Protein AF-A0AAW1CSI3-F1 (afdb_monomer_lite)

pLDDT: mean 88.62, std 11.16, range [50.12, 98.25]

Organism: NCBI:txid488301

Radius of gyration: 18.95 Å; chains: 1; bounding box: 45×35×42 Å

Secondary structure (DSSP, 8-state):
-HHHHHHHHHHHHHHHHHHHHHHHHHHHHTT--HHHHHHHHHHHHHHHHH-TTS-GGGGS--HHHHHHHHHHTTT-HHHHHHHHHHHHHHHHH-GGGS---TT-HHHHHHHTT-

InterPro domains:
  IPR036273 CRAL/TRIO, N-terminal domain superfamily [SSF46938] (37-96)
  IPR036865 CRAL-TRIO lipid binding domain superfamily [G3DSA:3.40.525.10] (29-112)

Structure (mmCIF, N/CA/C/O backbone):
data_AF-A0AAW1CSI3-F1
#
_entry.id   AF-A0AAW1CSI3-F1
#
loop_
_atom_site.group_PDB
_atom_site.id
_atom_site.type_symbol
_atom_site.label_atom_id
_atom_site.label_alt_id
_atom_site.label_comp_id
_atom_site.label_asym_id
_atom_site.label_entity_id
_atom_site.label_seq_id
_atom_site.pdbx_PDB_ins_code
_atom_site.Cartn_x
_atom_site.Cartn_y
_atom_site.Cartn_z
_atom_site.occupancy
_atom_site.B_iso_or_equiv
_atom_site.auth_seq_id
_atom_site.auth_comp_id
_atom_site.auth_asym_id
_atom_site.auth_atom_id
_atom_site.pdbx_PDB_model_num
ATOM 1 N N . MET A 1 1 ? 23.379 -24.981 21.070 1.00 50.12 1 MET A N 1
ATOM 2 C CA . MET A 1 1 ? 22.433 -24.358 20.113 1.00 50.12 1 MET A CA 1
ATOM 3 C C . MET A 1 1 ? 21.177 -23.760 20.771 1.00 50.12 1 MET A C 1
ATOM 5 O O . MET A 1 1 ? 20.433 -23.092 20.073 1.00 50.12 1 MET A O 1
ATOM 9 N N . SER A 1 2 ? 20.960 -23.905 22.092 1.00 58.56 2 SER A N 1
ATOM 10 C CA . SER A 1 2 ? 19.719 -23.455 22.759 1.00 58.56 2 SER A CA 1
ATOM 11 C C . SER A 1 2 ? 19.662 -21.956 23.105 1.00 58.56 2 SER A C 1
ATOM 13 O O . SER A 1 2 ? 18.618 -21.352 22.937 1.00 58.56 2 SER A O 1
ATOM 15 N N . ALA A 1 3 ? 20.767 -21.324 23.525 1.00 59.50 3 ALA A N 1
ATOM 16 C CA . ALA A 1 3 ? 20.734 -19.952 24.066 1.00 59.50 3 ALA A CA 1
ATOM 17 C C . ALA A 1 3 ? 20.629 -18.826 23.011 1.00 59.50 3 ALA A C 1
ATOM 19 O O . ALA A 1 3 ? 20.079 -17.764 23.286 1.00 59.50 3 ALA A O 1
ATOM 20 N N . LYS A 1 4 ? 21.146 -19.040 21.788 1.00 55.53 4 LYS A N 1
ATOM 21 C CA . LYS A 1 4 ? 21.053 -18.045 20.697 1.00 55.53 4 LYS A CA 1
ATOM 22 C C . LYS A 1 4 ? 19.648 -17.962 20.096 1.00 55.53 4 LYS A C 1
ATOM 24 O O . LYS A 1 4 ? 19.250 -16.889 19.655 1.00 55.53 4 LYS A O 1
ATOM 29 N N . LYS A 1 5 ? 18.914 -19.080 20.099 1.00 58.69 5 LYS A N 1
ATOM 30 C CA . LYS A 1 5 ? 17.532 -19.147 19.617 1.00 58.69 5 LYS A CA 1
ATOM 31 C C . LYS A 1 5 ? 16.624 -18.272 20.493 1.00 58.69 5 LYS A C 1
ATOM 33 O O . LYS A 1 5 ? 15.958 -17.390 19.971 1.00 58.69 5 LYS A O 1
ATOM 38 N N . THR A 1 6 ? 16.798 -18.370 21.811 1.00 72.56 6 THR A N 1
ATOM 39 C CA . THR A 1 6 ? 16.078 -17.563 22.807 1.00 72.56 6 THR A CA 1
ATOM 40 C C . THR A 1 6 ? 16.395 -16.065 22.721 1.00 72.56 6 THR A C 1
ATOM 42 O O . THR A 1 6 ? 15.524 -15.239 22.953 1.00 72.56 6 THR A O 1
ATOM 45 N N . PHE A 1 7 ? 17.628 -15.676 22.361 1.00 75.81 7 PHE A N 1
ATOM 46 C CA . PHE A 1 7 ? 17.972 -14.256 22.194 1.00 75.81 7 PHE A CA 1
ATOM 47 C C . PHE A 1 7 ? 17.257 -13.625 20.995 1.00 75.81 7 PHE A C 1
ATOM 49 O O . PHE A 1 7 ? 16.688 -12.546 21.132 1.00 75.81 7 PHE A O 1
ATOM 56 N N . LEU A 1 8 ? 17.286 -14.284 19.832 1.00 81.75 8 LEU A N 1
ATOM 57 C CA . LEU A 1 8 ? 16.642 -13.770 18.620 1.00 81.75 8 LEU A CA 1
ATOM 58 C C . LEU A 1 8 ? 15.116 -13.750 18.748 1.00 81.75 8 LEU A C 1
ATOM 60 O O . LEU A 1 8 ? 14.502 -12.780 18.320 1.00 81.75 8 LEU A O 1
ATOM 64 N N . GLU A 1 9 ? 14.528 -14.767 19.381 1.00 82.00 9 GLU A N 1
ATOM 65 C CA . GLU A 1 9 ? 13.094 -14.814 19.700 1.00 82.00 9 GLU A CA 1
ATOM 66 C C . GLU A 1 9 ? 12.691 -13.625 20.586 1.00 82.00 9 GLU A C 1
ATOM 68 O O . GLU A 1 9 ? 11.786 -12.875 20.229 1.00 82.00 9 GLU A O 1
ATOM 73 N N . ASN A 1 10 ? 13.452 -13.347 21.650 1.00 82.00 10 ASN A N 1
ATOM 74 C CA . ASN A 1 10 ? 13.200 -12.193 22.518 1.00 82.00 10 ASN A CA 1
ATOM 75 C C . ASN A 1 10 ? 13.355 -10.844 21.791 1.00 82.00 10 ASN A C 1
ATOM 77 O O . ASN A 1 10 ? 12.620 -9.899 22.075 1.00 82.00 10 ASN A O 1
ATOM 81 N N . GLN A 1 11 ? 14.319 -10.716 20.867 1.00 85.31 11 GLN A N 1
ATOM 82 C CA . GLN A 1 11 ? 14.429 -9.503 20.047 1.00 85.31 11 GLN A CA 1
ATOM 83 C C . GLN A 1 11 ? 13.225 -9.370 19.115 1.00 85.31 11 GLN A C 1
ATOM 85 O O . GLN A 1 11 ? 12.660 -8.285 19.016 1.00 85.31 11 GLN A O 1
ATOM 90 N N . PHE A 1 12 ? 12.818 -10.456 18.458 1.00 86.12 12 PHE A N 1
ATOM 91 C CA . PHE A 1 12 ? 11.671 -10.460 17.556 1.00 86.12 12 PHE A CA 1
ATOM 92 C C . PHE A 1 12 ? 10.387 -10.049 18.282 1.00 86.12 12 PHE A C 1
ATOM 94 O O . PHE A 1 12 ? 9.715 -9.132 17.828 1.00 86.12 12 PHE A O 1
ATOM 101 N N . GLU A 1 13 ? 10.101 -10.628 19.450 1.00 87.00 13 GLU A N 1
ATOM 102 C CA . GLU A 1 13 ? 8.950 -10.246 20.280 1.00 87.00 13 GLU A CA 1
ATOM 103 C C . GLU A 1 13 ? 8.988 -8.768 20.684 1.00 87.00 13 GLU A C 1
ATOM 105 O O . GLU A 1 13 ? 7.980 -8.065 20.601 1.00 87.00 13 GLU A O 1
ATOM 110 N N . LYS A 1 14 ? 10.165 -8.265 21.077 1.00 90.81 14 LYS A N 1
ATOM 111 C CA . LYS A 1 14 ? 10.350 -6.848 21.408 1.00 90.81 14 LYS A CA 1
ATOM 112 C C . LYS A 1 14 ? 10.042 -5.944 20.212 1.00 90.81 14 LYS A C 1
ATOM 114 O O . LYS A 1 14 ? 9.360 -4.935 20.382 1.00 90.81 14 LYS A O 1
ATOM 119 N N . TYR A 1 15 ? 10.564 -6.270 19.029 1.00 89.25 15 TYR A N 1
ATOM 120 C CA . TYR A 1 15 ? 10.326 -5.480 17.821 1.00 89.25 15 TYR A CA 1
ATOM 121 C C . TYR A 1 15 ? 8.878 -5.576 17.354 1.00 89.25 15 TYR A C 1
ATOM 123 O O . TYR A 1 15 ? 8.331 -4.558 16.953 1.00 89.25 15 TYR A O 1
ATOM 131 N N . GLN A 1 16 ? 8.255 -6.749 17.463 1.00 88.88 16 GLN A N 1
ATOM 132 C CA . GLN A 1 16 ? 6.847 -6.946 17.138 1.00 88.88 16 GLN A CA 1
ATOM 133 C C . GLN A 1 16 ? 5.966 -6.045 18.005 1.00 88.88 16 GLN A C 1
ATOM 135 O O . GLN A 1 16 ? 5.188 -5.260 17.479 1.00 88.88 16 GLN A O 1
ATOM 140 N N . LYS A 1 17 ? 6.175 -6.071 19.326 1.00 91.19 17 LYS A N 1
ATOM 141 C CA . LYS A 1 17 ? 5.433 -5.223 20.261 1.00 91.19 17 LYS A CA 1
ATOM 142 C C . LYS A 1 17 ? 5.616 -3.732 19.965 1.00 91.19 17 LYS A C 1
ATOM 144 O O . LYS A 1 17 ? 4.650 -2.978 19.975 1.00 91.19 17 LYS A O 1
ATOM 149 N N . LEU A 1 18 ? 6.853 -3.307 19.698 1.00 92.38 18 LEU A N 1
ATOM 150 C CA . LEU A 1 18 ? 7.138 -1.922 19.319 1.00 92.38 18 LEU A CA 1
ATOM 151 C C . LEU A 1 18 ? 6.413 -1.534 18.022 1.00 92.38 18 LEU A C 1
ATOM 153 O O . LEU A 1 18 ? 5.939 -0.409 17.896 1.00 92.38 18 LEU A O 1
ATOM 157 N N . TRP A 1 19 ? 6.350 -2.454 17.059 1.00 89.44 19 TRP A N 1
ATOM 158 C CA . TRP A 1 19 ? 5.677 -2.232 15.786 1.00 89.44 19 TRP A CA 1
ATOM 159 C C . TRP A 1 19 ? 4.167 -2.075 15.979 1.00 89.44 19 TRP A C 1
ATOM 161 O O . TRP A 1 19 ? 3.604 -1.117 15.463 1.00 89.44 19 TRP A O 1
ATOM 171 N N . ASP A 1 20 ? 3.547 -2.928 16.797 1.00 90.00 20 ASP A N 1
ATOM 172 C CA . ASP A 1 20 ? 2.119 -2.851 17.124 1.00 90.00 20 ASP A CA 1
ATOM 173 C C . ASP A 1 20 ? 1.760 -1.513 17.809 1.00 90.00 20 ASP A C 1
ATOM 175 O O . ASP A 1 20 ? 0.790 -0.858 17.427 1.00 90.00 20 ASP A O 1
ATOM 179 N N . GLU A 1 21 ? 2.579 -1.053 18.766 1.00 92.88 21 GLU A N 1
ATOM 180 C CA . GLU A 1 21 ? 2.389 0.243 19.441 1.00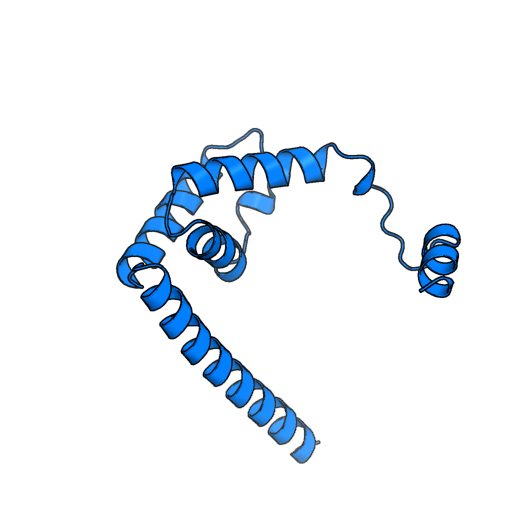 92.88 21 GLU A CA 1
ATOM 181 C C . GLU A 1 21 ? 2.480 1.429 18.458 1.00 92.88 21 GLU A C 1
ATOM 183 O O . GLU A 1 21 ? 1.666 2.357 18.506 1.00 92.88 21 GLU A O 1
ATOM 188 N N . LEU A 1 22 ? 3.454 1.407 17.542 1.00 92.56 22 LEU A N 1
ATOM 189 C CA . LEU A 1 22 ? 3.615 2.442 16.514 1.00 92.56 22 LEU A CA 1
ATOM 190 C C . LEU A 1 22 ? 2.462 2.439 15.505 1.00 92.56 22 LEU A C 1
ATOM 192 O O . LEU A 1 22 ? 2.030 3.510 15.067 1.00 92.56 22 LEU A O 1
ATOM 196 N N . ASP A 1 23 ? 1.959 1.260 15.149 1.00 92.12 23 ASP A N 1
ATOM 197 C CA . ASP A 1 23 ? 0.818 1.091 14.253 1.00 92.12 23 ASP A CA 1
ATOM 198 C C . ASP A 1 23 ? -0.442 1.733 14.849 1.00 92.12 23 ASP A C 1
ATOM 200 O O . ASP A 1 23 ? -1.130 2.505 14.174 1.00 92.12 23 ASP A O 1
ATOM 204 N N . GLU A 1 24 ? -0.719 1.489 16.132 1.00 93.19 24 GLU A N 1
ATOM 205 C CA . GLU A 1 24 ? -1.860 2.086 16.835 1.00 93.19 24 GLU A CA 1
ATOM 206 C C . GLU A 1 24 ? -1.770 3.615 16.912 1.00 93.19 24 GLU A C 1
ATOM 208 O O . GLU A 1 24 ? -2.756 4.310 16.635 1.00 93.19 24 GLU A O 1
ATOM 213 N N . ILE A 1 25 ? -0.590 4.151 17.244 1.00 95.50 25 ILE A N 1
ATOM 214 C CA . ILE A 1 25 ? -0.345 5.601 17.271 1.00 95.50 25 ILE A CA 1
ATOM 215 C C . ILE A 1 25 ? -0.570 6.195 15.880 1.00 95.50 25 ILE A C 1
ATOM 217 O O . ILE A 1 25 ? -1.320 7.161 15.735 1.00 95.50 25 ILE A O 1
ATOM 221 N N . THR A 1 26 ? 0.012 5.577 14.850 1.00 95.06 26 THR A N 1
ATOM 222 C CA . THR A 1 26 ? -0.099 6.044 13.464 1.00 95.06 26 THR A CA 1
ATOM 223 C C . THR A 1 26 ? -1.555 6.113 13.027 1.00 95.06 26 THR A C 1
ATOM 225 O O . THR A 1 26 ? -1.989 7.140 12.509 1.00 95.06 26 THR A O 1
ATOM 228 N N . LEU A 1 27 ? -2.323 5.045 13.263 1.00 96.50 27 LEU A N 1
ATOM 229 C CA . LEU A 1 27 ? -3.744 4.972 12.922 1.00 96.50 27 LEU A CA 1
ATOM 230 C C . LEU A 1 27 ? -4.569 6.050 13.626 1.00 96.50 27 LEU A C 1
ATOM 232 O O . LEU A 1 27 ? -5.433 6.677 13.006 1.00 96.50 27 LEU A O 1
ATOM 236 N N . LYS A 1 28 ? -4.282 6.307 14.902 1.00 96.75 28 LYS A N 1
ATOM 237 C CA . LYS A 1 28 ? -4.941 7.363 15.669 1.00 96.75 28 LYS A CA 1
ATOM 238 C C . LYS A 1 28 ? -4.625 8.753 15.113 1.00 96.75 28 LYS A C 1
ATOM 240 O O . LYS A 1 28 ? -5.549 9.543 14.926 1.00 96.75 28 LYS A O 1
ATOM 245 N N . ASP A 1 29 ? -3.362 9.033 14.801 1.00 96.75 29 ASP A N 1
ATOM 246 C CA . ASP A 1 29 ? -2.906 10.345 14.322 1.00 96.75 29 ASP A CA 1
ATOM 247 C C . ASP A 1 29 ? -3.519 10.732 12.971 1.00 96.75 29 ASP A C 1
ATOM 249 O O . ASP A 1 29 ? -3.812 11.903 12.718 1.00 96.75 29 ASP A O 1
ATOM 253 N N . ILE A 1 30 ? -3.761 9.751 12.099 1.00 96.31 30 ILE A N 1
ATOM 254 C CA . ILE A 1 30 ? -4.411 9.969 10.798 1.00 96.31 30 ILE A CA 1
ATOM 255 C C . ILE A 1 30 ? -5.938 9.794 10.845 1.00 96.31 30 ILE A C 1
ATOM 257 O O . ILE A 1 30 ? -6.581 9.874 9.799 1.00 96.31 30 ILE A O 1
ATOM 261 N N . ASN A 1 31 ? -6.518 9.570 12.031 1.00 96.19 31 ASN A N 1
ATOM 262 C CA . ASN A 1 31 ? -7.941 9.293 12.246 1.00 96.19 31 ASN A CA 1
ATOM 263 C C . ASN A 1 31 ? -8.473 8.140 11.371 1.00 96.19 31 ASN A C 1
ATOM 265 O O . ASN A 1 31 ? -9.505 8.254 10.706 1.00 96.19 31 ASN A O 1
ATOM 269 N N . TYR A 1 32 ? -7.748 7.022 11.360 1.00 96.69 32 TYR A N 1
ATOM 270 C CA . TYR A 1 32 ? -8.046 5.864 10.528 1.00 96.69 32 TYR A CA 1
ATOM 271 C C . TYR A 1 32 ? -8.197 4.607 11.380 1.00 96.69 32 TYR A C 1
ATOM 273 O O . TYR A 1 32 ? -7.253 4.137 12.003 1.00 96.69 32 TYR A O 1
ATOM 281 N N . SER A 1 33 ? -9.411 4.060 11.447 1.00 96.69 33 SER A N 1
ATOM 282 C CA . SER A 1 33 ? -9.679 2.895 12.300 1.00 96.69 33 SER A CA 1
ATOM 283 C C . SER A 1 33 ? -9.117 1.601 11.703 1.00 96.69 33 SER A C 1
ATOM 285 O O . SER A 1 33 ? -9.138 1.423 10.485 1.00 96.69 33 SER A O 1
ATOM 287 N N . ARG A 1 34 ? -8.711 0.646 12.555 1.00 95.62 34 ARG A N 1
ATOM 288 C CA . ARG A 1 34 ? -8.271 -0.692 12.112 1.00 95.62 34 ARG A CA 1
ATOM 289 C C . ARG A 1 34 ? -9.330 -1.390 11.251 1.00 95.62 34 ARG A C 1
ATOM 291 O O . ARG A 1 34 ? -9.009 -1.903 10.189 1.00 95.62 34 ARG A O 1
ATOM 298 N N . LYS A 1 35 ? -10.604 -1.311 11.647 1.00 97.00 35 LYS A N 1
ATOM 299 C CA . LYS A 1 35 ? -11.716 -1.873 10.868 1.00 97.00 35 LYS A CA 1
ATOM 300 C C . LYS A 1 35 ? -11.800 -1.271 9.461 1.00 97.00 35 LYS A C 1
ATOM 302 O O . LYS A 1 35 ? -12.040 -1.993 8.501 1.00 97.00 35 LYS A O 1
ATOM 307 N N . GLN A 1 36 ? -11.620 0.045 9.331 1.00 97.50 36 GLN A N 1
ATOM 308 C CA . GLN A 1 36 ? -11.635 0.693 8.019 1.00 97.50 36 GLN A CA 1
ATOM 309 C C . GLN A 1 36 ? -10.407 0.301 7.189 1.00 97.50 36 GLN A C 1
ATOM 311 O O . GLN A 1 36 ? -10.554 0.031 6.002 1.00 97.50 36 GLN A O 1
ATOM 316 N N . LEU A 1 37 ? -9.227 0.205 7.808 1.00 97.25 37 LEU A N 1
ATOM 317 C CA . LEU A 1 37 ? -8.014 -0.279 7.147 1.00 97.25 37 LEU A CA 1
ATOM 318 C C . LEU A 1 37 ? -8.208 -1.682 6.556 1.00 97.25 37 LEU A C 1
ATOM 320 O O . LEU A 1 37 ? -7.870 -1.901 5.398 1.00 97.25 37 LEU A O 1
ATOM 324 N N . GLU A 1 38 ? -8.774 -2.616 7.321 1.00 97.19 38 GLU A N 1
ATOM 325 C CA . GLU A 1 38 ? -9.051 -3.984 6.859 1.00 97.19 38 GLU A CA 1
ATOM 326 C C . GLU A 1 38 ? -10.014 -4.005 5.662 1.00 97.19 38 GLU A C 1
ATOM 328 O O . GLU A 1 38 ? -9.777 -4.713 4.684 1.00 97.19 38 GLU A O 1
ATOM 333 N N . LEU A 1 39 ? -11.071 -3.186 5.699 1.00 98.19 39 LEU A N 1
ATOM 334 C CA . LEU A 1 39 ? -12.006 -3.046 4.578 1.00 98.19 39 LEU A CA 1
ATOM 335 C C . LEU A 1 39 ? -11.328 -2.458 3.335 1.00 98.19 39 LEU A C 1
ATOM 337 O O . LEU A 1 39 ? -11.539 -2.926 2.216 1.00 98.19 39 LEU A O 1
ATOM 341 N N . ASP A 1 40 ? -10.498 -1.438 3.519 1.00 98.19 40 ASP A N 1
ATOM 342 C CA . ASP A 1 40 ? -9.811 -0.780 2.415 1.00 98.19 40 ASP A CA 1
ATOM 343 C C . ASP A 1 40 ? -8.702 -1.646 1.813 1.00 98.19 40 ASP A C 1
ATOM 345 O O . ASP A 1 40 ? -8.485 -1.582 0.603 1.00 98.19 40 ASP A O 1
ATOM 349 N N . LEU A 1 41 ? -8.051 -2.505 2.605 1.00 97.88 41 LEU A N 1
ATOM 350 C CA . LEU A 1 41 ? -7.143 -3.533 2.093 1.00 97.88 41 LEU A CA 1
ATOM 351 C C . LEU A 1 41 ? -7.857 -4.431 1.079 1.00 97.88 41 LEU A C 1
ATOM 353 O O . LEU A 1 41 ? -7.340 -4.634 -0.021 1.00 97.88 41 LEU A O 1
ATOM 357 N N . GLU A 1 42 ? -9.066 -4.902 1.392 1.00 97.69 42 GLU A N 1
ATOM 358 C CA . GLU A 1 42 ? -9.862 -5.691 0.445 1.00 97.69 42 GLU A CA 1
ATOM 359 C C . GLU A 1 42 ? -10.243 -4.888 -0.801 1.00 97.69 42 GLU A C 1
ATOM 361 O O . GLU A 1 42 ? -10.091 -5.377 -1.923 1.00 97.69 42 GLU A O 1
ATOM 366 N N . HIS A 1 43 ? -10.660 -3.628 -0.643 1.00 98.06 43 HIS A N 1
ATOM 367 C CA . HIS A 1 43 ? -10.956 -2.760 -1.786 1.00 98.06 43 HIS A CA 1
ATOM 368 C C . HIS A 1 43 ? -9.747 -2.573 -2.712 1.00 98.06 43 HIS A C 1
ATOM 370 O O . HIS A 1 43 ? -9.897 -2.587 -3.937 1.00 98.06 43 HIS A O 1
ATOM 376 N N . VAL A 1 44 ? -8.548 -2.404 -2.149 1.00 97.94 44 VAL A N 1
ATOM 377 C CA . VAL A 1 44 ? -7.309 -2.272 -2.925 1.00 97.94 44 VAL A CA 1
ATOM 378 C C . VAL A 1 44 ? -6.953 -3.590 -3.610 1.00 97.94 44 VAL A C 1
ATOM 380 O O . VAL A 1 44 ? -6.636 -3.570 -4.799 1.00 97.94 44 VAL A O 1
ATOM 383 N N . ARG A 1 45 ? -7.060 -4.737 -2.925 1.00 97.56 45 ARG A N 1
ATOM 384 C CA . ARG A 1 45 ? -6.808 -6.063 -3.522 1.00 97.56 45 ARG A CA 1
ATOM 385 C C . ARG A 1 45 ? -7.745 -6.352 -4.687 1.00 97.56 45 ARG A C 1
ATOM 387 O O . ARG A 1 45 ? -7.291 -6.807 -5.735 1.00 97.56 45 ARG A O 1
ATOM 394 N N . LEU A 1 46 ? -9.038 -6.078 -4.520 1.00 97.50 46 LEU A N 1
ATOM 395 C CA . LEU A 1 46 ? -10.033 -6.243 -5.579 1.00 97.50 46 LEU A CA 1
ATOM 396 C C . LEU A 1 46 ? -9.705 -5.350 -6.775 1.00 97.50 46 LEU A C 1
ATOM 398 O O . LEU A 1 46 ? -9.610 -5.842 -7.893 1.00 97.50 46 LEU A O 1
ATOM 402 N N . TRP A 1 47 ? -9.420 -4.071 -6.533 1.00 97.81 47 TRP A N 1
ATOM 403 C CA . TRP A 1 47 ? -9.038 -3.154 -7.603 1.00 97.81 47 TRP A CA 1
ATOM 404 C C . TRP A 1 47 ? -7.770 -3.604 -8.348 1.00 97.81 47 TRP A C 1
ATOM 406 O O . TRP A 1 47 ? -7.740 -3.542 -9.577 1.00 97.81 47 TRP A O 1
ATOM 416 N N . LEU A 1 48 ? -6.745 -4.096 -7.638 1.00 97.00 48 LEU A N 1
ATOM 417 C CA . LEU A 1 48 ? -5.509 -4.610 -8.243 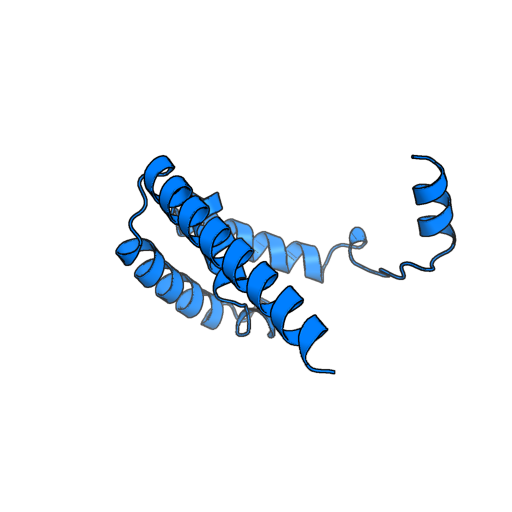1.00 97.00 48 LEU A CA 1
ATOM 418 C C . LEU A 1 48 ? -5.761 -5.821 -9.151 1.00 97.00 48 LEU A C 1
ATOM 420 O O . LEU A 1 48 ? -5.086 -5.948 -10.175 1.00 97.00 48 LEU A O 1
ATOM 424 N N . ARG A 1 49 ? -6.739 -6.683 -8.835 1.00 96.81 49 ARG A N 1
ATOM 425 C CA . ARG A 1 49 ? -7.116 -7.815 -9.704 1.00 96.81 49 ARG A CA 1
ATOM 426 C C . ARG A 1 49 ? -7.548 -7.341 -11.087 1.00 96.81 49 ARG A C 1
ATOM 428 O O . ARG A 1 49 ? -7.058 -7.887 -12.076 1.00 96.81 49 ARG A O 1
ATOM 435 N N . ASP A 1 50 ? -8.339 -6.274 -11.134 1.00 96.81 50 ASP A N 1
ATOM 436 C CA . ASP A 1 50 ? -8.882 -5.701 -12.370 1.00 96.81 50 ASP A CA 1
ATOM 437 C C . ASP A 1 50 ? -7.832 -4.940 -13.204 1.00 96.81 50 ASP A C 1
ATOM 439 O O . ASP A 1 50 ? -8.038 -4.680 -14.390 1.00 96.81 50 ASP A O 1
ATOM 443 N N . GLN A 1 51 ? -6.683 -4.578 -12.619 1.00 96.00 51 GLN A N 1
ATOM 444 C CA . GLN A 1 51 ? -5.637 -3.821 -13.317 1.00 96.00 51 GLN A CA 1
ATOM 445 C C . GLN A 1 51 ? -4.737 -4.736 -14.164 1.00 96.00 51 GLN A C 1
ATOM 447 O O . GLN A 1 51 ? -3.585 -4.993 -13.817 1.00 96.00 51 GLN A O 1
ATOM 452 N N . HIS A 1 52 ? -5.247 -5.242 -15.288 1.00 93.88 52 HIS A N 1
ATOM 453 C CA . HIS A 1 52 ? -4.509 -6.165 -16.167 1.00 93.88 52 HIS A CA 1
ATOM 454 C C . HIS A 1 52 ? -3.265 -5.559 -16.840 1.00 93.88 52 HIS A C 1
ATOM 456 O O . HIS A 1 52 ? -2.397 -6.301 -17.289 1.00 93.88 52 HIS A O 1
ATOM 462 N N . HIS A 1 53 ? -3.158 -4.228 -16.921 1.00 92.12 53 HIS A N 1
ATOM 463 C CA . HIS A 1 53 ? -1.988 -3.534 -17.481 1.00 92.12 53 HIS A CA 1
ATOM 464 C C . HIS A 1 53 ? -0.787 -3.488 -16.527 1.00 92.12 53 HIS A C 1
ATOM 466 O O . HIS A 1 53 ? 0.310 -3.110 -16.941 1.00 92.12 53 HIS A O 1
ATOM 472 N N . LEU A 1 54 ? -0.989 -3.840 -15.257 1.00 93.19 54 LEU A N 1
ATOM 473 C CA . LEU A 1 54 ? 0.046 -3.888 -14.229 1.00 93.19 54 LEU A CA 1
ATOM 474 C C . LEU A 1 54 ? 0.679 -5.293 -14.151 1.00 93.19 54 LEU A C 1
ATOM 476 O O . LEU A 1 54 ? 0.029 -6.283 -14.490 1.00 93.19 54 LEU A O 1
ATOM 480 N N . PRO A 1 55 ? 1.934 -5.418 -13.676 1.00 91.81 55 PRO A N 1
ATOM 481 C CA . PRO A 1 55 ? 2.628 -6.705 -13.600 1.00 91.81 55 PRO A CA 1
ATOM 482 C C . PRO A 1 55 ? 1.910 -7.719 -12.695 1.00 91.81 55 PRO A C 1
ATOM 484 O O . PRO A 1 55 ? 1.150 -7.359 -11.793 1.00 91.81 55 PRO A O 1
ATOM 487 N N . GLU A 1 56 ? 2.172 -9.011 -12.903 1.00 91.81 56 GLU A N 1
ATOM 488 C CA . GLU A 1 56 ? 1.542 -10.098 -12.133 1.00 91.81 56 GLU A CA 1
ATOM 489 C C . GLU A 1 56 ? 1.843 -10.037 -10.632 1.00 91.81 56 GLU A C 1
ATOM 491 O O . GLU A 1 56 ? 0.970 -10.355 -9.824 1.00 91.81 56 GLU A O 1
ATOM 496 N N . CYS A 1 57 ? 3.024 -9.537 -10.244 1.00 90.88 57 CYS A N 1
ATOM 497 C CA . CYS A 1 57 ? 3.423 -9.425 -8.838 1.00 90.88 57 CYS A CA 1
ATOM 498 C C . CYS A 1 57 ? 2.468 -8.563 -7.994 1.00 90.88 57 CYS A C 1
ATOM 500 O O . CYS A 1 57 ? 2.421 -8.730 -6.778 1.00 90.88 57 CYS A O 1
ATOM 502 N N . ARG A 1 58 ? 1.641 -7.713 -8.625 1.00 93.69 58 ARG A N 1
ATOM 503 C CA . ARG A 1 58 ? 0.598 -6.925 -7.948 1.00 93.69 58 ARG A CA 1
ATOM 504 C C . ARG A 1 58 ? -0.421 -7.781 -7.182 1.00 93.69 58 ARG A C 1
ATOM 506 O O . ARG A 1 58 ? -1.091 -7.277 -6.289 1.00 93.69 58 ARG A O 1
ATOM 513 N N . LEU A 1 59 ? -0.590 -9.051 -7.564 1.00 94.75 59 LEU A N 1
ATOM 514 C CA . LEU A 1 59 ? -1.548 -9.976 -6.944 1.00 94.75 59 LEU A CA 1
ATOM 515 C C . LEU A 1 59 ? -0.971 -10.693 -5.720 1.00 94.75 59 LEU A C 1
ATOM 517 O O . LEU A 1 59 ? -1.721 -11.306 -4.965 1.00 94.75 59 LEU A O 1
ATOM 521 N N . THR A 1 60 ? 0.347 -10.631 -5.542 1.00 94.69 60 THR A N 1
ATOM 522 C CA . THR A 1 60 ? 1.095 -11.341 -4.497 1.00 94.69 60 THR A CA 1
ATOM 523 C C . THR A 1 60 ? 1.744 -10.383 -3.501 1.00 94.69 60 THR A C 1
ATOM 525 O O . THR A 1 60 ? 2.662 -10.770 -2.781 1.00 94.69 60 THR A O 1
ATOM 528 N N . GLU A 1 61 ? 1.317 -9.120 -3.485 1.00 94.00 61 GLU A N 1
ATOM 529 C CA . GLU A 1 61 ? 1.827 -8.137 -2.535 1.00 94.00 61 GLU A CA 1
ATOM 530 C C . GLU A 1 61 ? 1.429 -8.488 -1.102 1.00 94.00 61 GLU A C 1
ATOM 532 O O . GLU A 1 61 ? 0.333 -8.984 -0.836 1.00 94.00 61 GLU A O 1
ATOM 537 N N . SER A 1 62 ? 2.332 -8.195 -0.170 1.00 95.25 62 SER A N 1
ATOM 538 C CA . SER A 1 62 ? 2.090 -8.420 1.255 1.00 95.25 62 SER A CA 1
ATOM 539 C C . SER A 1 62 ? 1.111 -7.403 1.847 1.00 95.25 62 SER A C 1
ATOM 541 O O . SER A 1 62 ? 1.031 -6.252 1.412 1.00 95.25 62 SER A O 1
ATOM 543 N N . ASP A 1 63 ? 0.438 -7.794 2.925 1.00 93.38 63 ASP A N 1
ATOM 544 C CA . ASP A 1 63 ? -0.467 -6.914 3.673 1.00 93.38 63 ASP A CA 1
ATOM 545 C C . ASP A 1 63 ? 0.256 -5.683 4.214 1.00 93.38 63 ASP A C 1
ATOM 547 O O . ASP A 1 63 ? -0.282 -4.578 4.163 1.00 93.38 63 ASP A O 1
ATOM 551 N N . ASN A 1 64 ? 1.508 -5.849 4.644 1.00 93.00 64 ASN A N 1
ATOM 552 C CA . ASN A 1 64 ? 2.348 -4.749 5.110 1.00 93.00 64 ASN A CA 1
ATOM 553 C C . ASN A 1 64 ? 2.606 -3.729 3.994 1.00 93.00 64 ASN A C 1
ATOM 555 O O . ASN A 1 64 ? 2.556 -2.524 4.238 1.00 93.00 64 ASN A O 1
ATOM 559 N N . PHE A 1 65 ? 2.834 -4.196 2.761 1.00 96.00 65 PHE A N 1
ATOM 560 C CA . PHE A 1 65 ? 3.025 -3.319 1.607 1.00 96.00 65 PHE A CA 1
ATOM 561 C C . PHE A 1 65 ? 1.777 -2.469 1.352 1.00 96.00 65 PHE A C 1
ATOM 563 O O . PHE A 1 65 ? 1.870 -1.244 1.294 1.00 96.00 65 PHE A O 1
ATOM 570 N N . LEU A 1 66 ? 0.597 -3.087 1.268 1.00 97.06 66 LEU A N 1
ATOM 571 C CA . LEU A 1 66 ? -0.649 -2.355 1.016 1.00 97.06 66 LEU A CA 1
ATOM 572 C C . LEU A 1 66 ? -1.043 -1.455 2.198 1.00 97.06 66 LEU A C 1
ATOM 574 O O . LEU A 1 66 ? -1.484 -0.323 1.988 1.00 97.06 66 LEU A O 1
ATOM 578 N N . THR A 1 67 ? -0.813 -1.913 3.431 1.00 96.00 67 THR A N 1
ATOM 579 C CA . THR A 1 67 ? -1.058 -1.137 4.655 1.00 96.00 67 THR A CA 1
ATOM 580 C C . THR A 1 67 ? -0.226 0.136 4.671 1.00 96.00 67 THR A C 1
ATOM 582 O O . THR A 1 67 ? -0.770 1.205 4.925 1.00 96.00 67 THR A O 1
ATOM 585 N N . MET A 1 68 ? 1.057 0.062 4.308 1.00 95.94 68 MET A N 1
ATOM 586 C CA . MET A 1 68 ? 1.931 1.233 4.210 1.00 95.94 68 MET A CA 1
ATOM 587 C C . MET A 1 68 ? 1.405 2.274 3.206 1.00 95.94 68 MET A C 1
ATOM 589 O O . MET A 1 68 ? 1.470 3.476 3.470 1.00 95.94 68 MET A O 1
ATOM 593 N N . TYR A 1 69 ? 0.855 1.847 2.062 1.00 97.62 69 TYR A N 1
ATOM 594 C CA . TYR A 1 69 ? 0.218 2.781 1.127 1.00 97.62 69 TYR A CA 1
ATOM 595 C C . TYR A 1 69 ? -1.032 3.419 1.736 1.00 97.62 69 TYR A C 1
ATOM 597 O O . TYR A 1 69 ? -1.210 4.631 1.615 1.00 97.62 69 TYR A O 1
ATOM 605 N N . LEU A 1 70 ? -1.884 2.633 2.396 1.00 97.88 70 LEU A N 1
ATOM 606 C CA . LEU A 1 70 ? -3.120 3.118 3.012 1.00 97.88 70 LEU A CA 1
ATOM 607 C C . LEU A 1 70 ? -2.847 4.110 4.147 1.00 97.88 70 LEU A C 1
ATOM 609 O O . LEU A 1 70 ? -3.405 5.210 4.137 1.00 97.88 70 LEU A O 1
ATOM 613 N N . THR A 1 71 ? -1.947 3.782 5.075 1.00 96.69 71 THR A N 1
ATOM 614 C CA . THR A 1 71 ? -1.580 4.668 6.190 1.00 96.69 71 THR A CA 1
ATOM 615 C C . THR A 1 71 ? -0.855 5.917 5.689 1.00 96.69 71 THR A C 1
ATOM 617 O O . THR A 1 71 ? -1.219 7.031 6.068 1.00 96.69 71 THR A O 1
ATOM 620 N N . GLY A 1 72 ? 0.070 5.773 4.733 1.00 95.94 72 GLY A N 1
ATOM 621 C CA . GLY A 1 72 ? 0.759 6.898 4.092 1.00 95.94 72 GLY A CA 1
ATOM 622 C C . GLY A 1 72 ? -0.164 7.825 3.286 1.00 95.94 72 GLY A C 1
ATOM 623 O O . GLY A 1 72 ? 0.158 8.995 3.076 1.00 95.94 72 GLY A O 1
ATOM 624 N N . CYS A 1 73 ? -1.328 7.332 2.855 1.00 97.31 73 CYS A N 1
ATOM 625 C CA . CYS A 1 73 ? -2.350 8.107 2.145 1.00 97.31 73 CYS A CA 1
ATOM 626 C C . CYS A 1 73 ? -3.545 8.496 3.024 1.00 97.31 73 CYS A C 1
ATOM 628 O O . CYS A 1 73 ? -4.552 8.962 2.486 1.00 97.31 73 CYS A O 1
ATOM 630 N N . LYS A 1 74 ? -3.457 8.311 4.349 1.00 96.06 74 LYS A N 1
ATOM 631 C CA . LYS A 1 74 ? -4.533 8.622 5.307 1.00 96.06 74 LYS A CA 1
ATOM 632 C C . LYS A 1 74 ? -5.875 7.961 4.946 1.00 96.06 74 LYS A C 1
ATOM 634 O O . LYS A 1 74 ? -6.923 8.593 5.030 1.00 96.06 74 LYS A O 1
ATOM 639 N N . GLY A 1 75 ? -5.836 6.726 4.443 1.00 95.19 75 GLY A N 1
ATOM 640 C CA . GLY A 1 75 ? -7.022 5.974 4.013 1.00 95.19 75 GLY A CA 1
ATOM 641 C C . GLY A 1 75 ? -7.656 6.435 2.691 1.00 95.19 75 GLY A C 1
ATOM 642 O O . GLY A 1 75 ? -8.697 5.922 2.293 1.00 95.19 75 GLY A O 1
ATOM 643 N N . SER A 1 76 ? -7.056 7.385 1.961 1.00 97.69 76 SER A N 1
ATOM 644 C CA . SER A 1 76 ? -7.579 7.824 0.659 1.00 97.69 76 SER A CA 1
ATOM 645 C C . SER A 1 76 ? -7.356 6.757 -0.419 1.00 97.69 76 SER A C 1
ATOM 647 O O . SER A 1 76 ? -6.297 6.708 -1.049 1.00 97.69 76 SER A O 1
ATOM 649 N N . LEU A 1 77 ? -8.381 5.940 -0.683 1.00 98.19 77 LEU A N 1
ATOM 650 C CA . LEU A 1 77 ? -8.350 4.907 -1.727 1.00 98.19 77 LEU A CA 1
ATOM 651 C C . LEU A 1 77 ? -7.971 5.462 -3.106 1.00 98.19 77 LEU A C 1
ATOM 653 O O . LEU A 1 77 ? -7.209 4.834 -3.834 1.00 98.19 77 LEU A O 1
ATOM 657 N N . GLU A 1 78 ? -8.461 6.646 -3.472 1.00 98.06 78 GLU A N 1
ATOM 658 C CA . GLU A 1 78 ? -8.120 7.280 -4.751 1.00 98.06 78 GLU A CA 1
ATOM 659 C C . GLU A 1 78 ? -6.616 7.584 -4.852 1.00 98.06 78 GLU A C 1
ATOM 661 O O . GLU A 1 78 ? -5.965 7.265 -5.849 1.00 98.06 78 GLU A O 1
ATOM 666 N N . THR A 1 79 ? -6.038 8.147 -3.787 1.00 98.19 79 THR A N 1
ATOM 667 C CA . THR A 1 79 ? -4.608 8.470 -3.742 1.00 98.19 79 THR A CA 1
ATOM 668 C C . THR A 1 79 ? -3.751 7.207 -3.736 1.00 98.19 79 THR A C 1
ATOM 670 O O . THR A 1 79 ? -2.720 7.176 -4.412 1.00 98.19 79 THR A O 1
ATOM 673 N N . VAL A 1 80 ? -4.189 6.157 -3.033 1.00 98.25 80 VAL A N 1
ATOM 674 C CA . VAL A 1 80 ? -3.527 4.844 -3.034 1.00 98.25 80 VAL A CA 1
ATOM 675 C C . VAL A 1 80 ? -3.491 4.257 -4.438 1.00 98.25 80 VAL A C 1
ATOM 677 O O . VAL A 1 80 ? -2.411 3.924 -4.918 1.00 98.25 80 VAL A O 1
ATOM 680 N N . LYS A 1 81 ? -4.634 4.205 -5.130 1.00 98.06 81 LYS A N 1
ATOM 681 C CA . LYS A 1 81 ? -4.726 3.695 -6.507 1.00 98.06 81 LYS A CA 1
ATOM 682 C C . LYS A 1 81 ? -3.783 4.445 -7.446 1.00 98.06 81 LYS A C 1
ATOM 684 O O . LYS A 1 81 ? -2.991 3.823 -8.148 1.00 98.06 81 LYS A O 1
ATOM 689 N N . ARG A 1 82 ? -3.784 5.783 -7.383 1.00 98.00 82 ARG A N 1
ATOM 690 C CA . ARG A 1 82 ? -2.883 6.634 -8.178 1.00 98.00 82 ARG A CA 1
ATOM 691 C C . ARG A 1 82 ? -1.404 6.358 -7.886 1.00 98.00 82 ARG A C 1
ATOM 693 O O . ARG A 1 82 ? -0.600 6.291 -8.810 1.00 98.00 82 ARG A O 1
ATOM 700 N N . LYS A 1 83 ? -1.025 6.204 -6.613 1.00 97.56 83 LYS A N 1
ATOM 701 C CA . LYS A 1 83 ? 0.369 5.930 -6.223 1.00 97.56 83 LYS A CA 1
ATOM 702 C C . LYS A 1 83 ? 0.815 4.510 -6.570 1.00 97.56 83 LYS A C 1
ATOM 704 O O . LYS A 1 83 ? 1.974 4.340 -6.936 1.00 97.56 83 LYS A O 1
ATOM 709 N N . LEU A 1 84 ? -0.063 3.515 -6.460 1.00 96.94 84 LEU A N 1
ATOM 710 C CA . LEU A 1 84 ? 0.230 2.137 -6.861 1.00 96.94 84 LEU A CA 1
ATOM 711 C C . LEU A 1 84 ? 0.413 2.032 -8.377 1.00 96.94 84 LEU A C 1
ATOM 713 O O . LEU A 1 84 ? 1.403 1.462 -8.828 1.00 96.94 84 LEU A O 1
ATOM 717 N N . ASP A 1 85 ? -0.476 2.645 -9.160 1.00 95.44 85 ASP A N 1
ATOM 718 C CA . ASP A 1 85 ? -0.337 2.677 -10.619 1.00 95.44 85 ASP A CA 1
ATOM 719 C C . ASP A 1 85 ? 0.982 3.345 -11.043 1.00 95.44 85 ASP A C 1
ATOM 721 O O . ASP A 1 85 ? 1.755 2.778 -11.820 1.00 95.44 85 ASP A O 1
ATOM 725 N N . ALA A 1 86 ? 1.309 4.494 -10.438 1.00 94.31 86 ALA A N 1
ATOM 726 C CA . ALA A 1 86 ? 2.577 5.181 -10.670 1.00 94.31 86 ALA A CA 1
ATOM 727 C C . ALA A 1 86 ? 3.793 4.333 -10.259 1.00 94.31 86 ALA A C 1
ATOM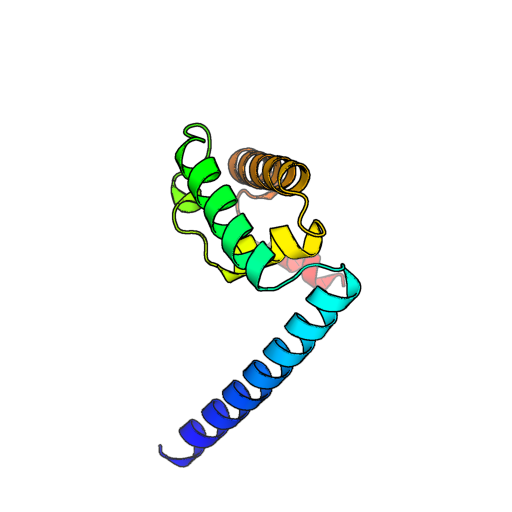 729 O O . ALA A 1 86 ? 4.780 4.290 -10.994 1.00 94.31 86 ALA A O 1
ATOM 730 N N . TYR A 1 87 ? 3.728 3.644 -9.114 1.00 94.56 87 TYR A N 1
ATOM 731 C CA . TYR A 1 87 ? 4.797 2.766 -8.633 1.00 94.56 87 TYR A CA 1
ATOM 732 C C . TYR A 1 87 ? 5.122 1.677 -9.655 1.00 94.56 87 TYR A C 1
ATOM 734 O O . TYR A 1 87 ? 6.272 1.554 -10.079 1.00 94.56 87 TYR A O 1
ATOM 742 N N . TYR A 1 88 ? 4.116 0.923 -10.098 1.00 92.88 88 TYR A N 1
ATOM 743 C CA . TYR A 1 88 ? 4.327 -0.157 -11.059 1.00 92.88 88 TYR A CA 1
ATOM 744 C C . TYR A 1 88 ? 4.709 0.364 -12.445 1.00 92.88 88 TYR A C 1
ATOM 746 O O . TYR A 1 88 ? 5.610 -0.191 -13.077 1.00 92.88 88 TYR A O 1
ATOM 754 N N . SER A 1 89 ? 4.091 1.459 -12.893 1.00 89.06 89 SER A N 1
ATOM 755 C CA . SER A 1 89 ? 4.429 2.103 -14.164 1.00 89.06 89 SER A CA 1
ATOM 756 C C . SER A 1 89 ? 5.887 2.555 -14.204 1.00 89.06 89 SER A C 1
ATOM 758 O O . SER A 1 89 ? 6.581 2.298 -15.188 1.00 89.06 89 SER A O 1
ATOM 760 N N . LEU A 1 90 ? 6.378 3.192 -13.136 1.00 88.25 90 LEU A N 1
ATOM 761 C CA . LEU A 1 90 ? 7.757 3.666 -13.068 1.00 88.25 90 LEU A CA 1
ATOM 762 C C . LEU A 1 90 ? 8.738 2.501 -12.914 1.00 88.25 90 LEU A C 1
ATOM 764 O O . LEU A 1 90 ? 9.751 2.464 -13.607 1.00 88.25 90 LEU A O 1
ATOM 768 N N . ARG A 1 91 ? 8.434 1.525 -12.051 1.00 84.00 91 ARG A N 1
ATOM 769 C CA . ARG A 1 91 ? 9.316 0.378 -11.796 1.00 84.00 91 ARG A CA 1
ATOM 770 C C . ARG A 1 91 ? 9.514 -0.501 -13.028 1.00 84.00 91 ARG A C 1
ATOM 772 O O . ARG A 1 91 ? 10.606 -1.026 -13.207 1.00 84.00 91 ARG A O 1
ATOM 779 N N . GLY A 1 92 ? 8.483 -0.649 -13.862 1.00 79.12 92 GLY A N 1
ATOM 780 C CA . GLY A 1 92 ? 8.555 -1.440 -15.092 1.00 79.12 92 GLY A CA 1
ATOM 781 C C . GLY A 1 92 ? 9.195 -0.718 -16.281 1.00 79.12 92 GLY A C 1
ATOM 782 O O . GLY A 1 92 ? 9.728 -1.378 -17.166 1.00 79.12 92 GLY A O 1
ATOM 783 N N . LYS A 1 93 ? 9.145 0.622 -16.329 1.00 79.75 93 LYS A N 1
ATOM 784 C CA . LYS A 1 93 ? 9.561 1.400 -17.515 1.00 79.75 93 LYS A CA 1
ATOM 785 C C . LYS A 1 93 ? 10.857 2.187 -17.320 1.00 79.75 93 LYS A C 1
ATOM 787 O O . LYS A 1 93 ? 11.559 2.451 -18.296 1.00 79.75 93 LYS A O 1
ATOM 792 N N . SER A 1 94 ? 11.165 2.587 -16.089 1.00 80.50 94 SER A N 1
ATOM 793 C CA . SER A 1 94 ? 12.260 3.517 -15.820 1.00 80.50 94 SER A CA 1
ATOM 794 C C . SER A 1 94 ? 13.630 2.850 -15.893 1.00 80.50 94 SER A C 1
ATOM 796 O O . SER A 1 94 ? 13.853 1.774 -15.340 1.00 80.50 94 SER A O 1
ATOM 798 N N . GLU A 1 95 ? 14.566 3.543 -16.535 1.00 80.81 95 GLU A N 1
ATOM 799 C CA . GLU A 1 95 ? 15.972 3.143 -16.658 1.00 80.81 95 GLU A CA 1
ATOM 800 C C . GLU A 1 95 ? 16.685 3.094 -15.315 1.00 80.81 95 GLU A C 1
ATOM 802 O O . GLU A 1 95 ? 17.502 2.210 -15.100 1.00 80.81 95 GLU A O 1
ATOM 807 N N . ILE A 1 96 ? 16.285 3.946 -14.366 1.00 77.56 96 ILE A N 1
ATOM 808 C CA . ILE A 1 96 ? 16.882 4.011 -13.021 1.00 77.56 96 ILE A CA 1
ATOM 809 C C . ILE A 1 96 ? 16.707 2.715 -12.217 1.00 77.56 96 ILE A C 1
ATOM 811 O O . ILE A 1 96 ? 17.325 2.537 -11.173 1.00 77.56 96 ILE A O 1
ATOM 815 N N . TYR A 1 97 ? 15.787 1.851 -12.649 1.00 75.44 97 TYR A N 1
ATOM 816 C CA . TYR A 1 97 ? 15.488 0.588 -11.990 1.00 75.44 97 TYR A CA 1
ATOM 817 C C . TYR A 1 97 ? 16.023 -0.630 -12.743 1.00 75.44 97 TYR A C 1
ATOM 819 O O . TYR A 1 97 ? 15.869 -1.737 -12.214 1.00 75.44 97 TYR A O 1
ATOM 827 N N . ARG A 1 98 ? 16.639 -0.427 -13.918 1.00 74.19 98 ARG A N 1
ATOM 828 C CA . ARG A 1 98 ? 17.415 -1.443 -14.640 1.00 74.19 98 ARG A CA 1
ATOM 829 C C . ARG A 1 98 ? 18.798 -1.575 -13.984 1.00 74.19 98 ARG A C 1
ATOM 831 O O . ARG A 1 98 ? 19.265 -0.627 -13.366 1.00 74.19 98 ARG A O 1
ATOM 838 N N . ASP A 1 99 ? 19.397 -2.761 -14.070 1.00 73.12 99 ASP A N 1
ATOM 839 C CA . ASP A 1 99 ? 20.785 -3.047 -13.666 1.00 73.12 99 ASP A CA 1
ATOM 840 C C . ASP A 1 99 ? 21.160 -2.614 -12.235 1.00 73.12 99 ASP A C 1
ATOM 842 O O . ASP A 1 99 ? 21.976 -1.729 -11.996 1.00 73.12 99 ASP A O 1
ATOM 846 N N . ARG A 1 100 ? 20.550 -3.282 -11.247 1.00 74.56 100 ARG A N 1
ATOM 847 C CA . ARG A 1 100 ? 20.811 -3.069 -9.812 1.00 74.56 100 ARG A CA 1
ATOM 848 C C . ARG A 1 100 ? 21.875 -4.020 -9.263 1.00 74.56 100 ARG A C 1
ATOM 850 O O . ARG A 1 100 ? 21.622 -4.684 -8.258 1.00 74.56 100 ARG A O 1
ATOM 857 N N . ASP A 1 101 ? 23.016 -4.144 -9.934 1.00 81.81 101 ASP A N 1
ATOM 858 C CA . ASP A 1 101 ? 24.118 -4.939 -9.389 1.00 81.81 101 ASP A CA 1
ATOM 859 C C . ASP A 1 101 ? 24.824 -4.138 -8.278 1.00 81.81 101 ASP A C 1
ATOM 861 O O . ASP A 1 101 ? 25.451 -3.116 -8.564 1.00 81.81 101 ASP A O 1
ATOM 865 N N . PRO A 1 102 ? 24.738 -4.555 -7.000 1.0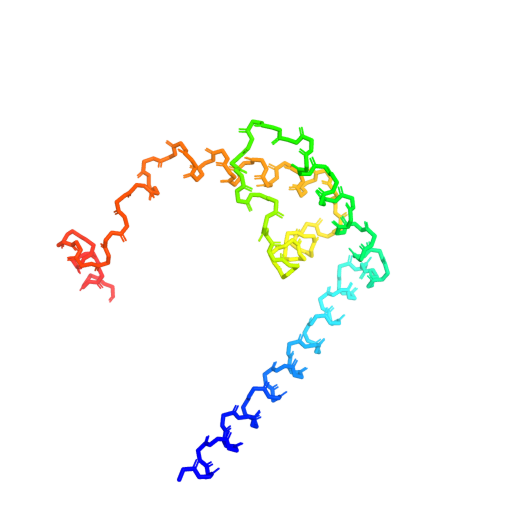0 80.50 102 PRO A N 1
ATOM 866 C CA . PRO A 1 102 ? 25.424 -3.862 -5.912 1.00 80.50 102 PRO A CA 1
ATOM 867 C C . PRO A 1 102 ? 26.957 -3.938 -6.021 1.00 80.50 102 PRO A C 1
ATOM 869 O O . PRO A 1 102 ? 27.649 -3.201 -5.318 1.00 80.50 102 PRO A O 1
ATOM 872 N N . LEU A 1 103 ? 27.493 -4.833 -6.857 1.00 83.12 103 LEU A N 1
ATOM 873 C CA . LEU A 1 103 ? 28.923 -4.964 -7.129 1.00 83.12 103 LEU A CA 1
ATOM 874 C C . LEU A 1 103 ? 29.373 -4.180 -8.365 1.00 83.12 103 LEU A C 1
ATOM 876 O O . LEU A 1 103 ? 30.577 -4.167 -8.639 1.00 83.12 103 LEU A O 1
ATOM 880 N N . ASP A 1 104 ? 28.452 -3.516 -9.071 1.00 84.38 104 ASP A N 1
ATOM 881 C CA . ASP A 1 104 ? 28.786 -2.660 -10.205 1.00 84.38 104 ASP A CA 1
ATOM 882 C C . ASP A 1 104 ? 29.831 -1.614 -9.797 1.00 84.38 104 ASP A C 1
ATOM 884 O O . ASP A 1 104 ? 29.741 -0.958 -8.751 1.00 84.38 104 ASP A O 1
ATOM 888 N N . GLU A 1 105 ? 30.859 -1.466 -10.628 1.00 82.50 105 GLU A N 1
ATOM 889 C CA . GLU A 1 105 ? 32.001 -0.615 -10.317 1.00 82.50 105 GLU A CA 1
ATOM 890 C C . GLU A 1 105 ? 31.603 0.866 -10.203 1.00 82.50 105 GLU A C 1
ATOM 892 O O . GLU A 1 105 ? 32.168 1.591 -9.381 1.00 82.50 105 GLU A O 1
ATOM 897 N N . ASN A 1 106 ? 30.605 1.320 -10.969 1.00 76.56 106 ASN A N 1
ATOM 898 C CA . ASN A 1 106 ? 30.095 2.687 -10.880 1.00 76.56 106 ASN A CA 1
ATOM 899 C C . ASN A 1 106 ? 29.309 2.902 -9.585 1.00 76.56 106 ASN A C 1
ATOM 901 O O . ASN A 1 106 ? 29.428 3.963 -8.971 1.00 76.56 106 ASN A O 1
ATOM 905 N N . TYR A 1 107 ? 28.549 1.897 -9.138 1.00 75.94 107 TYR A N 1
ATOM 906 C CA . TYR A 1 107 ? 27.823 1.967 -7.869 1.00 75.94 107 TYR A CA 1
ATOM 907 C C . TYR A 1 107 ? 28.783 2.036 -6.672 1.00 75.94 107 TYR A C 1
ATOM 909 O O . TYR A 1 107 ? 28.627 2.899 -5.807 1.00 75.94 107 TYR A O 1
ATOM 917 N N . ARG A 1 108 ? 29.832 1.200 -6.660 1.00 76.38 108 ARG A N 1
ATOM 918 C CA . ARG A 1 108 ? 30.870 1.199 -5.609 1.00 76.38 108 ARG A CA 1
ATOM 919 C C . ARG A 1 108 ? 31.648 2.514 -5.546 1.00 76.38 108 ARG A C 1
ATOM 921 O O . ARG A 1 108 ? 31.852 3.061 -4.467 1.00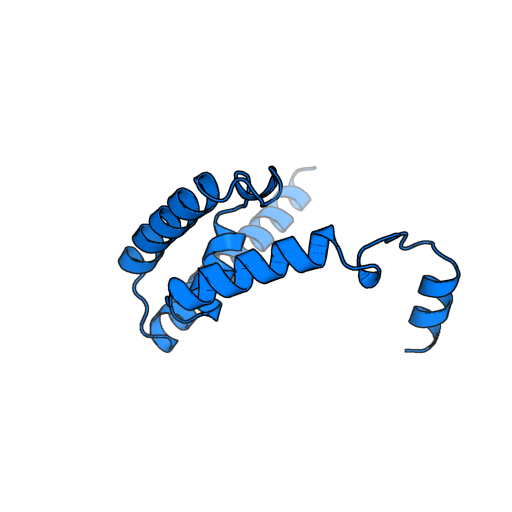 76.38 108 ARG A O 1
ATOM 928 N N . LYS A 1 109 ? 32.022 3.068 -6.704 1.00 77.88 109 LYS A N 1
ATOM 929 C CA . LYS A 1 109 ? 32.675 4.387 -6.773 1.00 77.88 109 LYS A CA 1
ATOM 930 C C . LYS A 1 109 ? 31.797 5.496 -6.198 1.00 77.88 109 LYS A C 1
ATOM 932 O O . LYS A 1 109 ? 32.323 6.432 -5.612 1.00 77.88 109 LYS A O 1
ATOM 937 N N . MET A 1 110 ? 30.476 5.403 -6.364 1.00 72.31 110 MET A N 1
ATOM 938 C CA . MET A 1 110 ? 29.536 6.378 -5.815 1.00 72.31 110 MET A CA 1
ATOM 939 C C . MET A 1 110 ? 29.409 6.242 -4.294 1.00 72.31 110 MET A C 1
ATOM 941 O O . MET A 1 110 ? 29.412 7.259 -3.614 1.00 72.31 110 MET A O 1
ATOM 945 N N . SER A 1 111 ? 29.361 5.022 -3.745 1.00 68.62 111 SER A N 1
ATOM 946 C CA . SER A 1 111 ? 29.287 4.819 -2.288 1.00 68.62 111 SER A CA 1
ATOM 947 C C . SER A 1 111 ? 30.529 5.292 -1.537 1.00 68.62 111 SER A C 1
ATOM 949 O O . SER A 1 111 ? 30.402 5.759 -0.413 1.00 68.62 111 SER A O 1
ATOM 951 N N . ASP A 1 112 ? 31.708 5.211 -2.155 1.00 74.12 112 ASP A N 1
ATOM 952 C CA . ASP A 1 112 ? 32.972 5.638 -1.538 1.00 74.12 112 ASP A CA 1
ATOM 953 C C . ASP A 1 112 ? 33.113 7.177 -1.440 1.00 74.12 112 ASP A C 1
ATOM 955 O O . ASP A 1 112 ? 34.068 7.677 -0.846 1.00 74.12 112 ASP A O 1
ATOM 959 N N . LEU A 1 113 ? 32.181 7.940 -2.027 1.00 71.25 113 LEU A N 1
ATOM 960 C CA . LEU A 1 113 ? 32.167 9.410 -2.020 1.00 71.25 113 LEU A CA 1
ATOM 961 C C . LEU A 1 113 ? 31.325 10.031 -0.887 1.00 71.25 113 LEU A C 1
ATOM 963 O O . LEU A 1 113 ? 31.255 11.261 -0.819 1.00 71.25 113 LEU A O 1
ATOM 967 N N . TRP A 1 114 ? 30.685 9.224 -0.033 1.00 52.72 114 TRP A N 1
ATOM 968 C CA . TRP A 1 114 ? 29.763 9.677 1.022 1.00 52.72 114 TRP A CA 1
ATOM 969 C C . TRP A 1 114 ? 30.232 9.271 2.418 1.00 52.72 114 TRP A C 1
ATOM 971 O O . TRP A 1 114 ? 30.709 8.127 2.581 1.00 52.72 114 TRP A O 1
#

Foldseek 3Di:
DPPVVVVVVVVVVVVVVVVVVVLVVLCVVLVHDPV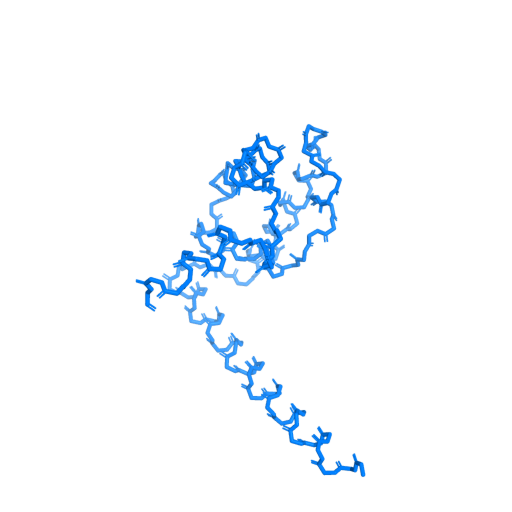LLVVLLVVCLVVLVVPPVFDPCSNVDDSVVLSCLCSVVSNPSVSSVVVVVVVRVCCVPPPVNPDPDCPPPVNVVVVVVD

Sequence (114 aa):
MSAKKTFLENQFEKYQKLWDELDEITLKDINYSRKQLELDLEHVRLWLRDQHHLPECRLTESDNFLTMYLTGCKGSLETVKRKLDAYYSLRGKSEIYRDRDPLDENYRKMSDLW